Protein AF-B2TQT8-F1 (afdb_monomer)

Secondary structure (DSSP, 8-state):
--HHHHHHHHHH---GGGGGG-EE-TTS-EEPPEE-TTS-EEE-HHHHHHHHHHHHHSPPPPPPPHHHHHHHHHHHHHHHHHHHHHHHHHHHHS--

Nearest PDB structures (foldseek):
  8gju-assembly1_K  TM=4.715E-01  e=3.127E+00  Homo sapiens

Foldseek 3Di:
DDPVVVVVVVVLCPDPVQVVLWDQDPVRDIFGFDADPVRDTPHGSVRVVVVVVVCVVPPDDPDQDPVNVVVVVVVVVVVVVVVVVVVVVVVVVVPD

Organism: Clostridium botulinum (strain Eklund 17B / Type B) (NCBI:txid935198)

Structure (mmCIF, N/CA/C/O backbone):
data_AF-B2TQT8-F1
#
_entry.id   AF-B2TQT8-F1
#
loop_
_atom_site.group_PDB
_atom_site.id
_atom_site.type_symbol
_atom_site.label_atom_id
_atom_site.label_alt_id
_atom_site.label_comp_id
_atom_site.label_asym_id
_atom_site.label_entity_id
_atom_site.label_seq_id
_atom_site.pdbx_PDB_ins_code
_atom_site.Cartn_x
_atom_site.Cartn_y
_atom_site.Cartn_z
_atom_site.occupancy
_atom_site.B_iso_or_equiv
_atom_site.auth_seq_id
_atom_site.auth_comp_id
_atom_site.auth_asym_id
_atom_site.auth_atom_id
_atom_site.pdbx_PDB_model_num
ATOM 1 N N . MET A 1 1 ? -4.165 15.667 -18.866 1.00 48.06 1 MET A N 1
ATOM 2 C CA . MET A 1 1 ? -2.720 15.374 -18.791 1.00 48.06 1 MET A CA 1
ATOM 3 C C . MET A 1 1 ? -2.018 16.687 -18.498 1.00 48.06 1 MET A C 1
ATOM 5 O O . MET A 1 1 ? -2.190 17.622 -19.273 1.00 48.06 1 MET A O 1
ATOM 9 N N . THR A 1 2 ? -1.369 16.821 -17.344 1.00 66.31 2 THR A N 1
ATOM 10 C CA . THR A 1 2 ? -0.699 18.072 -16.945 1.00 66.31 2 THR A CA 1
ATOM 11 C C . THR A 1 2 ? 0.705 18.154 -17.548 1.00 66.31 2 THR A C 1
ATOM 13 O O . THR A 1 2 ? 1.316 17.138 -17.871 1.00 66.31 2 THR A O 1
ATOM 16 N N . ARG A 1 3 ? 1.228 19.375 -17.723 1.00 58.97 3 ARG A N 1
ATOM 17 C CA . ARG A 1 3 ? 2.541 19.638 -18.347 1.00 58.97 3 ARG A CA 1
ATOM 18 C C . ARG A 1 3 ? 3.686 18.887 -17.650 1.00 58.97 3 ARG A C 1
ATOM 20 O O . ARG A 1 3 ? 4.566 18.361 -18.318 1.00 58.97 3 ARG A O 1
ATOM 27 N N . GLU A 1 4 ? 3.589 18.735 -16.332 1.00 57.72 4 GLU A N 1
ATOM 28 C CA . GLU A 1 4 ? 4.534 17.972 -15.507 1.00 57.72 4 GLU A CA 1
ATOM 29 C C . GLU A 1 4 ? 4.512 16.463 -15.797 1.00 57.72 4 GLU A C 1
ATOM 31 O O . GLU A 1 4 ? 5.560 15.823 -15.809 1.00 57.72 4 GLU A O 1
ATOM 36 N N . GLN A 1 5 ? 3.342 15.885 -16.100 1.00 53.50 5 GLN A N 1
ATOM 37 C CA . GLN A 1 5 ? 3.233 14.472 -16.486 1.00 53.50 5 GLN A CA 1
ATOM 38 C C . GLN A 1 5 ? 3.894 14.218 -17.843 1.00 53.50 5 GLN A C 1
ATOM 40 O O . GLN A 1 5 ? 4.559 13.200 -18.014 1.00 53.50 5 GLN A O 1
ATOM 45 N N . ASN A 1 6 ? 3.762 15.161 -18.781 1.00 54.69 6 ASN A N 1
ATOM 46 C CA . ASN A 1 6 ? 4.396 15.074 -20.097 1.00 54.69 6 ASN A CA 1
ATOM 47 C C . ASN A 1 6 ? 5.920 15.212 -20.009 1.00 54.69 6 ASN A C 1
ATOM 49 O O . ASN A 1 6 ? 6.634 14.478 -20.686 1.00 54.69 6 ASN A O 1
ATOM 53 N N . GLU A 1 7 ? 6.430 16.106 -19.160 1.00 57.34 7 GLU A N 1
ATOM 54 C CA . GLU A 1 7 ? 7.874 16.231 -18.930 1.00 57.34 7 GLU A CA 1
ATOM 55 C C . GLU A 1 7 ? 8.457 15.001 -18.233 1.00 57.34 7 GLU A C 1
ATOM 57 O O . GLU A 1 7 ? 9.546 14.559 -18.598 1.00 57.34 7 GLU A O 1
ATOM 62 N N . LEU A 1 8 ? 7.727 14.398 -17.287 1.00 55.53 8 LEU A N 1
ATOM 63 C CA . LEU A 1 8 ? 8.120 13.129 -16.676 1.00 55.53 8 LEU A CA 1
ATOM 64 C C . LEU A 1 8 ? 8.152 12.001 -17.720 1.00 55.53 8 LEU A C 1
ATOM 66 O O . LEU A 1 8 ? 9.119 11.245 -17.769 1.00 55.53 8 LEU A O 1
ATOM 70 N N . PHE A 1 9 ? 7.141 11.935 -18.595 1.00 51.09 9 PHE A N 1
ATOM 71 C CA . PHE A 1 9 ? 7.098 10.998 -19.720 1.00 51.09 9 PHE A CA 1
ATOM 72 C C . PHE A 1 9 ? 8.299 11.181 -20.654 1.00 51.09 9 PHE A C 1
ATOM 74 O O . PHE A 1 9 ? 8.982 10.209 -20.961 1.00 51.09 9 PHE A O 1
ATOM 81 N N . LEU A 1 10 ? 8.618 12.418 -21.043 1.00 53.12 10 LEU A N 1
ATOM 82 C CA . LEU A 1 10 ? 9.753 12.730 -21.919 1.00 53.12 10 LEU A CA 1
ATOM 83 C C . LEU A 1 10 ? 11.111 12.466 -21.248 1.00 53.12 10 LEU A C 1
ATOM 85 O O . LEU A 1 10 ? 12.032 12.007 -21.917 1.00 53.12 10 LEU A O 1
ATOM 89 N N . LYS A 1 11 ? 11.238 12.666 -19.928 1.00 56.25 11 LYS A N 1
ATOM 90 C CA . LYS A 1 11 ? 12.434 12.273 -19.157 1.00 56.25 11 LYS A CA 1
ATOM 91 C C . LYS A 1 11 ? 12.595 10.757 -19.029 1.00 56.25 11 LYS A C 1
ATOM 93 O O . LYS A 1 11 ? 13.721 10.297 -18.849 1.00 56.25 11 LYS A O 1
ATOM 98 N N . ILE A 1 12 ? 11.495 10.000 -19.070 1.00 54.66 12 ILE A N 1
ATOM 99 C CA . ILE A 1 12 ? 11.473 8.530 -19.008 1.00 54.66 12 ILE A CA 1
ATOM 100 C C . ILE A 1 12 ? 11.769 7.901 -20.377 1.00 54.66 12 ILE A C 1
ATOM 102 O O . ILE A 1 12 ? 12.262 6.774 -20.405 1.00 54.66 12 ILE A O 1
ATOM 106 N N . ILE A 1 13 ? 11.600 8.628 -21.492 1.00 53.53 13 ILE A N 1
ATOM 107 C CA . ILE A 1 13 ? 12.187 8.257 -22.795 1.00 53.53 13 ILE A CA 1
ATOM 108 C C . ILE A 1 13 ? 13.709 8.504 -22.736 1.00 53.53 13 ILE A C 1
ATOM 110 O O . ILE A 1 13 ? 14.291 9.350 -23.410 1.00 53.53 13 ILE A O 1
ATOM 114 N N . LYS A 1 14 ? 14.374 7.764 -21.851 1.00 58.97 14 LYS A N 1
ATOM 115 C CA . LYS A 1 14 ? 15.821 7.628 -21.770 1.00 58.97 14 LYS A CA 1
ATOM 116 C C . LYS A 1 14 ? 16.228 6.637 -22.849 1.00 58.97 14 LYS A C 1
ATOM 118 O O . LYS A 1 14 ? 16.048 5.462 -22.613 1.00 58.97 14 LYS A O 1
ATOM 123 N N . LYS A 1 15 ? 16.795 7.101 -23.967 1.00 59.84 15 LYS A N 1
ATOM 124 C CA . LYS A 1 15 ? 17.485 6.304 -25.009 1.00 59.84 15 LYS A CA 1
ATOM 125 C C . LYS A 1 15 ? 16.669 5.146 -25.632 1.00 59.84 15 LYS A C 1
ATOM 127 O O . LYS A 1 15 ? 15.919 4.426 -24.987 1.00 59.84 15 LYS A O 1
ATOM 132 N N . GLU A 1 16 ? 16.860 4.918 -26.924 1.00 62.78 16 GLU A N 1
ATOM 133 C CA . GLU A 1 16 ? 16.191 3.839 -27.674 1.00 62.78 16 GLU A CA 1
ATOM 134 C C . GLU A 1 16 ? 16.371 2.452 -27.015 1.00 62.78 16 GLU A C 1
ATOM 136 O O . GLU A 1 16 ? 15.454 1.638 -26.975 1.00 62.78 16 GLU A O 1
ATOM 141 N N . GLU A 1 17 ? 17.513 2.247 -26.357 1.00 67.31 17 GLU A N 1
ATOM 142 C CA . GLU A 1 17 ? 17.876 1.042 -25.607 1.00 67.31 17 GLU A CA 1
ATOM 143 C C . GLU A 1 17 ? 16.951 0.711 -24.428 1.00 67.31 17 GLU A C 1
ATOM 145 O O . GLU A 1 17 ? 16.923 -0.436 -23.996 1.00 67.31 17 GLU A O 1
ATOM 150 N N . HIS A 1 18 ? 16.199 1.666 -23.873 1.00 70.94 18 HIS A N 1
ATOM 151 C CA . HIS A 1 18 ? 15.316 1.377 -22.737 1.00 70.94 18 HIS A CA 1
ATOM 152 C C . HIS A 1 18 ? 13.896 1.003 -23.169 1.00 70.94 18 HIS A C 1
ATOM 154 O O . HIS A 1 18 ? 13.137 0.473 -22.357 1.00 70.94 18 HIS A O 1
ATOM 160 N N . LEU A 1 19 ? 13.548 1.212 -24.446 1.00 74.44 19 LEU A N 1
ATOM 161 C CA . LEU A 1 19 ? 12.266 0.777 -25.006 1.00 74.44 19 LEU A CA 1
ATOM 162 C C . LEU A 1 19 ? 12.109 -0.745 -24.937 1.00 74.44 19 LEU A C 1
ATOM 164 O O . LEU A 1 19 ? 10.993 -1.223 -24.761 1.00 74.44 19 LEU A O 1
ATOM 168 N N . GLN A 1 20 ? 13.218 -1.494 -24.987 1.00 80.50 20 GLN A N 1
ATOM 169 C CA . GLN A 1 20 ? 13.218 -2.954 -24.839 1.00 80.50 20 GLN A CA 1
ATOM 170 C C . GLN A 1 20 ? 12.729 -3.425 -23.460 1.00 80.50 20 GLN A C 1
ATOM 172 O O . GLN A 1 20 ? 12.316 -4.570 -23.310 1.00 80.50 20 GLN A O 1
ATOM 177 N N . TYR A 1 21 ? 12.769 -2.549 -22.450 1.00 84.38 21 TYR A N 1
ATOM 178 C CA . TYR A 1 21 ? 12.311 -2.851 -21.094 1.00 84.38 21 TYR A CA 1
ATOM 179 C C . TYR A 1 21 ? 10.897 -2.337 -20.819 1.00 84.38 21 TYR A C 1
ATOM 181 O O . TYR A 1 21 ? 10.377 -2.542 -19.721 1.00 84.38 21 TYR A O 1
ATOM 189 N N . CYS A 1 22 ? 10.273 -1.656 -21.782 1.00 84.12 22 CYS A N 1
ATOM 190 C CA . CYS A 1 22 ? 8.874 -1.270 -21.705 1.00 84.12 22 CYS A CA 1
ATOM 191 C C . CYS A 1 22 ? 7.979 -2.459 -22.065 1.00 84.12 22 CYS A C 1
ATOM 193 O O . CYS A 1 22 ? 8.328 -3.294 -22.894 1.00 84.12 22 CYS A O 1
ATOM 195 N N . TYR A 1 23 ? 6.790 -2.507 -21.475 1.00 86.69 23 TYR A N 1
ATOM 196 C CA . TYR A 1 23 ? 5.798 -3.536 -21.766 1.00 86.69 23 TYR A CA 1
ATOM 197 C C . TYR A 1 23 ? 4.496 -2.895 -22.227 1.00 86.69 23 TYR A C 1
ATOM 199 O O . TYR A 1 23 ? 3.995 -1.975 -21.585 1.00 86.69 23 TYR A O 1
ATOM 207 N N . VAL A 1 24 ? 3.927 -3.389 -23.325 1.00 86.69 24 VAL A N 1
ATOM 208 C CA . VAL A 1 24 ? 2.607 -2.968 -23.801 1.00 86.69 24 VAL A CA 1
ATOM 209 C C . VAL A 1 24 ? 1.623 -4.087 -23.508 1.00 86.69 24 VAL A C 1
ATOM 211 O O . VAL A 1 24 ? 1.717 -5.180 -24.055 1.00 86.69 24 VAL A O 1
ATOM 214 N N . SER A 1 25 ? 0.671 -3.814 -22.625 1.00 84.00 25 SER A N 1
ATOM 215 C CA . SER A 1 25 ? -0.388 -4.770 -22.309 1.00 84.00 25 SER A CA 1
ATOM 216 C C . SER A 1 25 ? -1.353 -4.969 -23.479 1.00 84.00 25 SER A C 1
ATOM 218 O O . SER A 1 25 ? -1.537 -4.087 -24.318 1.00 84.00 25 SER A O 1
ATOM 220 N N . ASN A 1 26 ? -2.105 -6.070 -23.438 1.00 83.31 26 ASN A N 1
ATOM 221 C CA . ASN A 1 26 ? -3.167 -6.399 -24.402 1.00 83.31 26 ASN A CA 1
ATOM 222 C C . ASN A 1 26 ? -4.273 -5.329 -24.520 1.00 83.31 26 ASN A C 1
ATOM 224 O O . ASN A 1 26 ? -5.076 -5.369 -25.446 1.00 83.31 26 ASN A O 1
ATOM 228 N N . LYS A 1 27 ? -4.343 -4.384 -23.574 1.00 80.44 27 LYS A N 1
ATOM 229 C CA . LYS A 1 27 ? -5.287 -3.256 -23.573 1.00 80.44 27 LYS A CA 1
ATOM 230 C C . LYS A 1 27 ? -4.684 -1.967 -24.150 1.00 80.44 27 LYS A C 1
ATOM 232 O O . LYS A 1 27 ? -5.282 -0.906 -24.005 1.00 80.44 27 LYS A O 1
ATOM 237 N N . GLY A 1 28 ? -3.489 -2.034 -24.739 1.00 78.12 28 GLY A N 1
ATOM 238 C CA . GLY A 1 28 ? -2.781 -0.880 -25.297 1.00 78.12 28 GLY A CA 1
ATOM 239 C C . GLY A 1 28 ? -2.171 0.057 -24.250 1.00 78.12 28 GLY A C 1
ATOM 240 O O . GLY A 1 28 ? -1.725 1.145 -24.599 1.00 78.12 28 GLY A O 1
ATOM 241 N N . GLN A 1 29 ? -2.139 -0.331 -22.969 1.00 81.38 29 GLN A N 1
ATOM 242 C CA . GLN A 1 29 ? -1.430 0.437 -21.939 1.00 81.38 29 GLN A CA 1
ATOM 243 C C . GLN A 1 29 ? 0.055 0.088 -21.951 1.00 81.38 29 GLN A C 1
ATOM 245 O O . GLN A 1 29 ? 0.400 -1.094 -21.878 1.00 81.38 29 GLN A O 1
ATOM 250 N N . MET A 1 30 ? 0.901 1.116 -22.004 1.00 81.94 30 MET A N 1
ATOM 251 C CA . MET A 1 30 ? 2.354 1.008 -21.924 1.00 81.94 30 MET A CA 1
ATOM 252 C C . MET A 1 30 ? 2.824 1.183 -20.477 1.00 81.94 30 MET A C 1
ATOM 254 O O . MET A 1 30 ? 2.441 2.135 -19.798 1.00 81.94 30 MET A O 1
ATOM 258 N N . PHE A 1 31 ? 3.674 0.268 -20.028 1.00 84.56 31 PHE A N 1
ATOM 259 C CA . PHE A 1 31 ? 4.304 0.249 -18.717 1.00 84.56 31 PHE A CA 1
ATOM 260 C C . PHE A 1 31 ? 5.801 0.465 -18.897 1.00 84.56 31 PHE A C 1
ATOM 262 O O . PHE A 1 31 ? 6.480 -0.331 -19.549 1.00 84.56 31 PHE A O 1
ATOM 269 N N . SER A 1 32 ? 6.303 1.555 -18.328 1.00 85.31 32 SER A N 1
ATOM 270 C CA . SER A 1 32 ? 7.726 1.881 -18.343 1.00 85.31 32 SER A CA 1
ATOM 271 C C . SER A 1 32 ? 8.468 1.137 -17.225 1.00 85.31 32 SER A C 1
ATOM 273 O O . SER A 1 32 ? 7.882 0.894 -16.166 1.00 85.31 32 SER A O 1
ATOM 275 N N . PRO A 1 33 ? 9.755 0.806 -17.419 1.00 86.94 33 PRO A N 1
ATOM 276 C CA . PRO A 1 33 ? 10.599 0.258 -16.361 1.00 86.94 33 PRO A CA 1
ATOM 277 C C . PRO A 1 33 ? 10.743 1.230 -15.178 1.00 86.94 33 PRO A C 1
ATOM 279 O O . PRO A 1 33 ? 10.717 2.453 -15.344 1.00 86.94 33 PRO A O 1
ATOM 282 N N . HIS A 1 34 ? 10.923 0.675 -13.980 1.00 85.38 34 HIS A N 1
ATOM 283 C CA . HIS A 1 34 ? 11.154 1.417 -12.745 1.00 85.38 34 HIS A CA 1
ATOM 284 C C . HIS A 1 34 ? 12.652 1.523 -12.440 1.00 85.38 34 HIS A C 1
ATOM 286 O O . HIS A 1 34 ? 13.386 0.534 -12.509 1.00 85.38 34 HIS A O 1
ATOM 292 N N . T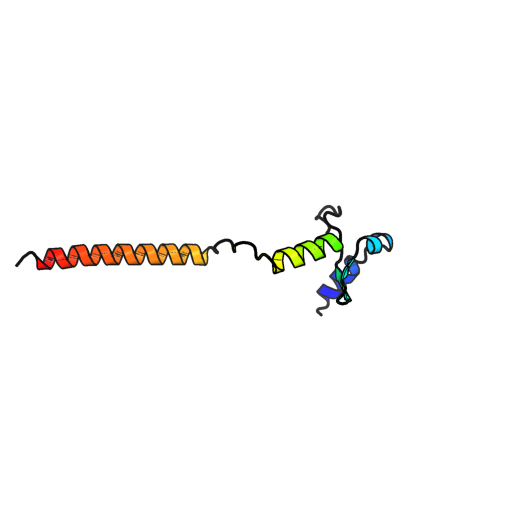YR A 1 35 ? 13.090 2.720 -12.047 1.00 82.19 35 TYR A N 1
ATOM 293 C CA . TYR A 1 35 ? 14.475 3.010 -11.684 1.00 82.19 35 TYR A CA 1
ATOM 294 C C . TYR A 1 35 ? 14.554 3.498 -10.241 1.00 82.19 35 TYR A C 1
ATOM 296 O O . TYR A 1 35 ? 13.767 4.353 -9.828 1.00 82.19 35 TYR A O 1
ATOM 304 N N . ILE A 1 36 ? 15.548 3.004 -9.507 1.00 84.25 36 ILE A N 1
ATOM 305 C CA . ILE A 1 36 ? 15.909 3.505 -8.177 1.00 84.25 36 ILE A CA 1
ATOM 306 C C . ILE A 1 36 ? 16.544 4.898 -8.339 1.00 84.25 36 ILE A C 1
ATOM 308 O O . ILE A 1 36 ? 16.967 5.281 -9.432 1.00 84.25 36 ILE A O 1
ATOM 312 N N . LYS A 1 37 ? 16.622 5.678 -7.253 1.00 79.44 37 LYS A N 1
ATOM 313 C CA . LYS A 1 37 ? 17.229 7.026 -7.227 1.00 79.44 37 LYS A CA 1
ATOM 314 C C . LYS A 1 37 ? 18.646 7.074 -7.819 1.00 79.44 37 LYS A C 1
ATOM 316 O O . LYS A 1 37 ? 18.999 8.078 -8.429 1.00 79.44 37 LYS A O 1
ATOM 321 N N . ASP A 1 38 ? 19.389 5.973 -7.721 1.00 81.50 38 ASP A N 1
ATOM 322 C CA . ASP A 1 38 ? 20.744 5.822 -8.269 1.00 81.50 38 ASP A CA 1
ATOM 323 C C . ASP A 1 38 ? 20.768 5.584 -9.792 1.00 81.50 38 ASP A C 1
ATOM 325 O O . ASP A 1 38 ? 21.826 5.470 -10.402 1.00 81.50 38 ASP A O 1
ATOM 329 N N . GLY A 1 39 ? 19.600 5.507 -10.436 1.00 74.25 39 GLY A N 1
ATOM 330 C CA . GLY A 1 39 ? 19.461 5.293 -11.875 1.00 74.25 39 GLY A CA 1
ATOM 331 C C . GLY A 1 39 ? 19.538 3.830 -12.313 1.00 74.25 39 GLY A C 1
ATOM 332 O O . GLY A 1 39 ? 19.326 3.558 -13.494 1.00 74.25 39 GLY A O 1
ATOM 333 N N . THR A 1 40 ? 19.781 2.896 -11.391 1.00 81.19 40 THR A N 1
ATOM 334 C CA . THR A 1 40 ? 19.715 1.448 -11.638 1.00 81.19 40 THR A CA 1
ATOM 335 C C . THR A 1 40 ? 18.269 1.006 -11.851 1.00 81.19 40 THR A C 1
ATOM 337 O O . THR A 1 40 ? 17.371 1.418 -11.113 1.00 81.19 40 THR A O 1
ATOM 340 N N . MET A 1 41 ? 18.038 0.171 -12.866 1.00 82.94 41 MET A N 1
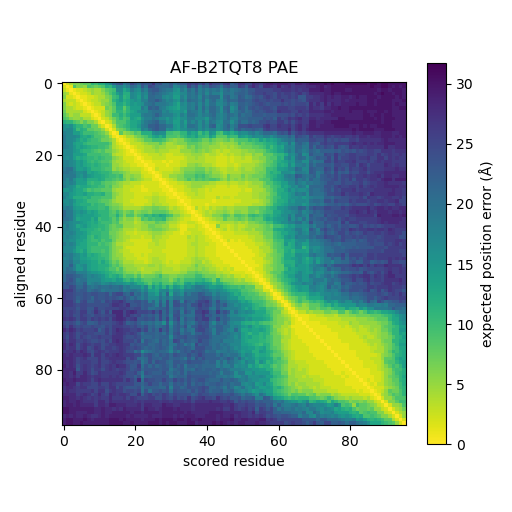ATOM 341 C CA . MET A 1 41 ? 16.729 -0.429 -13.122 1.00 82.94 41 MET A CA 1
ATOM 342 C C . MET A 1 41 ? 16.456 -1.530 -12.095 1.00 82.94 41 MET A C 1
ATOM 344 O O . MET A 1 41 ? 17.212 -2.492 -12.016 1.00 82.94 41 MET A O 1
ATOM 348 N N . ASP A 1 42 ? 15.373 -1.381 -11.336 1.00 88.38 42 ASP A N 1
ATOM 349 C CA . ASP A 1 42 ? 14.906 -2.383 -10.367 1.00 88.38 42 ASP A CA 1
ATOM 350 C C . ASP A 1 42 ? 13.823 -3.278 -10.967 1.00 88.38 42 ASP A C 1
ATOM 352 O O . ASP A 1 42 ? 13.773 -4.472 -10.689 1.00 88.38 42 ASP A O 1
ATOM 356 N N . LYS A 1 43 ? 12.970 -2.713 -11.838 1.00 87.56 43 LYS A N 1
ATOM 357 C CA . LYS A 1 43 ? 11.852 -3.451 -12.440 1.00 87.56 43 LYS A CA 1
ATOM 358 C C . LYS A 1 43 ? 11.688 -3.140 -13.915 1.00 87.56 43 LYS A C 1
ATOM 36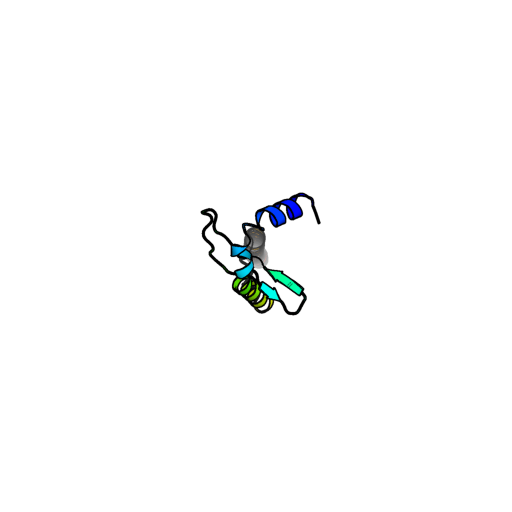0 O O . LYS A 1 43 ? 11.753 -1.980 -14.321 1.00 87.56 43 LYS A O 1
ATOM 365 N N . THR A 1 44 ? 11.400 -4.162 -14.710 1.00 88.44 44 THR A N 1
ATOM 366 C CA . THR A 1 44 ? 10.967 -3.996 -16.103 1.00 88.44 44 THR A CA 1
ATOM 367 C C . THR A 1 44 ? 9.498 -3.576 -16.169 1.00 88.44 44 THR A C 1
ATOM 369 O O . THR A 1 44 ? 8.741 -3.741 -15.211 1.00 88.44 44 THR A O 1
ATOM 372 N N . GLY A 1 45 ? 9.055 -3.059 -17.316 1.00 86.62 45 GLY A N 1
ATOM 373 C CA . GLY A 1 45 ? 7.653 -2.703 -17.539 1.00 86.62 45 GLY A CA 1
ATOM 374 C C . GLY A 1 45 ? 6.693 -3.882 -17.345 1.00 86.62 45 GLY A C 1
ATOM 375 O O . GLY A 1 45 ? 5.584 -3.699 -16.847 1.00 86.62 45 GLY A O 1
ATOM 376 N N . GLU A 1 46 ? 7.123 -5.102 -17.679 1.00 87.69 46 GLU A N 1
ATOM 377 C CA . GLU A 1 46 ? 6.329 -6.319 -17.474 1.00 87.69 46 GLU A CA 1
ATOM 378 C C . GLU A 1 46 ? 6.134 -6.608 -15.981 1.00 87.69 46 GLU A C 1
ATOM 380 O O . GLU A 1 46 ? 5.014 -6.868 -15.540 1.00 87.69 46 GLU A O 1
ATOM 385 N N . GLN A 1 47 ? 7.198 -6.484 -15.181 1.00 87.31 47 GLN A N 1
ATOM 386 C CA . GLN A 1 47 ? 7.136 -6.658 -13.727 1.00 87.31 47 GLN A CA 1
ATOM 387 C C . GLN A 1 47 ? 6.260 -5.590 -13.068 1.00 87.31 47 GLN A C 1
ATOM 389 O O . GLN A 1 47 ? 5.434 -5.916 -12.219 1.00 87.31 47 GLN A O 1
ATOM 394 N N . VAL A 1 48 ? 6.367 -4.332 -13.508 1.00 86.75 48 VAL A N 1
ATOM 395 C CA . VAL A 1 48 ? 5.485 -3.244 -13.053 1.00 86.75 48 VAL A CA 1
ATOM 396 C C . VAL A 1 48 ? 4.023 -3.553 -13.387 1.00 86.75 48 VAL A C 1
ATOM 398 O O . VAL A 1 48 ? 3.139 -3.364 -12.551 1.00 86.75 48 VAL A O 1
ATOM 401 N N . CYS A 1 49 ? 3.752 -4.058 -14.594 1.00 86.31 49 CYS A N 1
ATOM 402 C CA . CYS A 1 49 ? 2.406 -4.458 -14.990 1.00 86.31 49 CYS A CA 1
ATOM 403 C C . CYS A 1 49 ? 1.880 -5.586 -14.094 1.00 86.31 49 CYS A C 1
ATOM 405 O O . CYS A 1 49 ? 0.779 -5.481 -13.551 1.00 86.31 49 CYS A O 1
ATOM 407 N N . LYS A 1 50 ? 2.690 -6.629 -13.886 1.00 86.25 50 LYS A N 1
ATOM 408 C CA . LYS A 1 50 ? 2.349 -7.773 -13.042 1.00 86.25 50 LYS A CA 1
ATOM 409 C C . LYS A 1 50 ? 2.049 -7.353 -11.605 1.00 86.25 50 LYS A C 1
ATOM 411 O O . LYS A 1 50 ? 1.005 -7.721 -11.087 1.00 86.25 50 LYS A O 1
ATOM 416 N N . GLU A 1 51 ? 2.873 -6.501 -10.999 1.00 83.50 51 GLU A N 1
ATOM 417 C CA . GLU A 1 51 ? 2.621 -5.979 -9.650 1.00 83.50 51 GLU A CA 1
ATOM 418 C C . GLU A 1 51 ? 1.326 -5.167 -9.556 1.00 83.50 51 GLU A C 1
ATOM 420 O O . GLU A 1 51 ? 0.619 -5.237 -8.552 1.00 83.50 51 GLU A O 1
ATOM 425 N 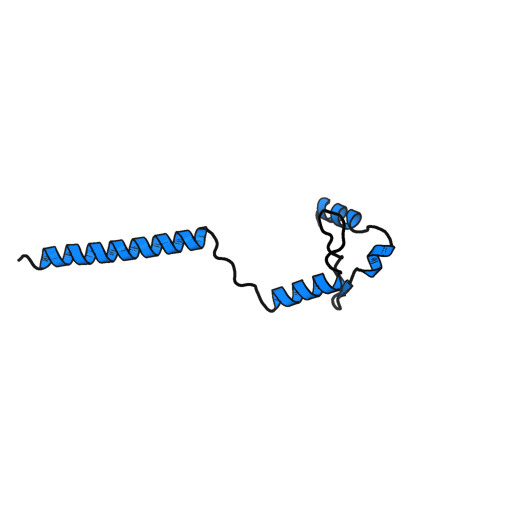N . LEU A 1 52 ? 0.979 -4.394 -10.587 1.00 80.38 52 LEU A N 1
ATOM 426 C CA . LEU A 1 52 ? -0.292 -3.667 -10.619 1.0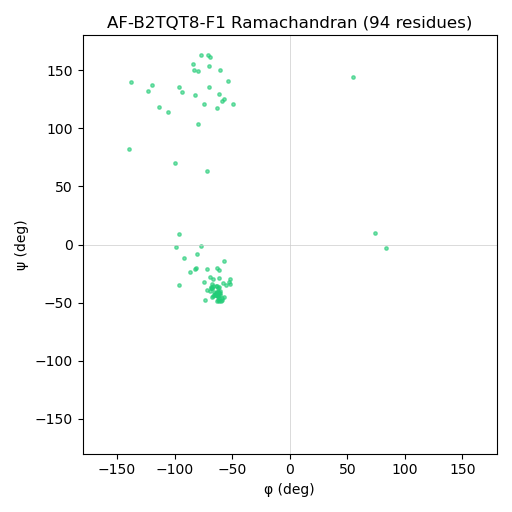0 80.38 52 LEU A CA 1
ATOM 427 C C . LEU A 1 52 ? -1.496 -4.608 -10.737 1.00 80.38 52 LEU A C 1
ATOM 429 O O . LEU A 1 52 ? -2.537 -4.336 -10.140 1.00 80.38 52 LEU A O 1
ATOM 433 N N . LEU A 1 53 ? -1.371 -5.697 -11.496 1.00 81.19 53 LEU A N 1
ATOM 434 C CA . LEU A 1 53 ? -2.388 -6.747 -11.582 1.00 81.19 53 LEU A CA 1
ATOM 435 C C . LEU A 1 53 ? -2.515 -7.513 -10.259 1.00 81.19 53 LEU A C 1
ATOM 437 O O . LEU A 1 53 ? -3.629 -7.697 -9.772 1.00 81.19 53 LEU A O 1
ATOM 441 N N . ASP A 1 54 ? -1.395 -7.883 -9.645 1.00 80.69 54 ASP A N 1
ATOM 442 C CA . ASP A 1 54 ? -1.356 -8.616 -8.380 1.00 80.69 54 ASP A CA 1
ATOM 443 C C . ASP A 1 54 ? -1.922 -7.769 -7.229 1.00 80.69 54 ASP A C 1
ATOM 445 O O . ASP A 1 54 ? -2.771 -8.251 -6.485 1.00 80.69 54 ASP A O 1
ATOM 449 N N . ASN A 1 55 ? -1.568 -6.480 -7.130 1.00 73.06 55 ASN A N 1
ATOM 450 C CA . ASN A 1 55 ? -2.149 -5.569 -6.131 1.00 73.06 55 ASN A CA 1
ATOM 451 C C . ASN A 1 55 ? -3.646 -5.298 -6.364 1.00 73.06 55 ASN A C 1
ATOM 453 O O . ASN A 1 55 ? -4.374 -5.029 -5.411 1.00 73.06 55 ASN A O 1
ATOM 457 N N . LYS A 1 56 ? -4.127 -5.346 -7.615 1.00 71.06 56 LYS A N 1
ATOM 458 C CA . LYS A 1 56 ? -5.565 -5.225 -7.917 1.00 71.06 56 LYS A CA 1
ATOM 459 C C . LYS A 1 56 ? -6.348 -6.462 -7.500 1.00 71.06 56 LYS A C 1
ATOM 461 O O . LYS A 1 56 ? -7.472 -6.332 -7.029 1.00 71.06 56 L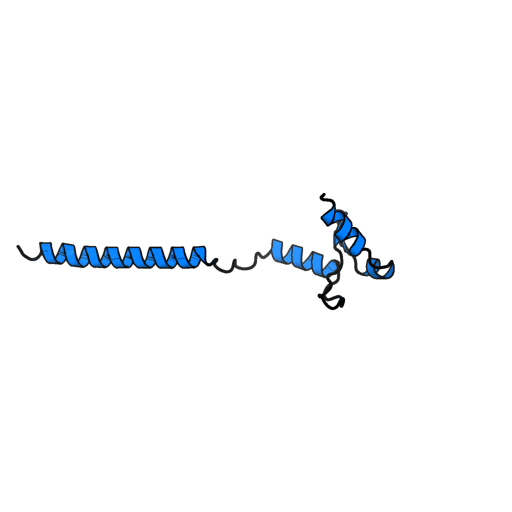YS A O 1
ATOM 466 N N . ASN A 1 57 ? -5.769 -7.640 -7.710 1.00 69.94 57 ASN A N 1
ATOM 467 C CA . ASN A 1 57 ? -6.411 -8.911 -7.390 1.00 69.94 57 ASN A CA 1
ATOM 468 C C . ASN A 1 57 ? -6.267 -9.275 -5.908 1.00 69.94 57 ASN A C 1
ATOM 470 O O . ASN A 1 57 ? -7.051 -10.071 -5.401 1.00 69.94 57 ASN A O 1
ATOM 474 N N . ASN A 1 58 ? -5.279 -8.697 -5.226 1.00 63.97 58 ASN A N 1
ATOM 475 C CA . ASN A 1 58 ? -4.993 -8.950 -3.827 1.00 63.97 58 ASN A CA 1
ATOM 476 C C . ASN A 1 58 ? -4.637 -7.621 -3.137 1.00 63.97 58 ASN A C 1
ATOM 478 O O . ASN A 1 58 ? -3.453 -7.280 -3.029 1.00 63.97 58 ASN A O 1
ATOM 482 N N . PRO A 1 59 ? -5.641 -6.819 -2.731 1.00 62.69 59 PRO A N 1
ATOM 483 C CA . PRO A 1 59 ? -5.370 -5.572 -2.035 1.00 62.69 59 PRO A CA 1
ATOM 484 C C . PRO A 1 59 ? -4.578 -5.898 -0.771 1.00 62.69 59 PRO A C 1
ATOM 486 O O . PRO A 1 59 ? -5.004 -6.717 0.046 1.00 62.69 59 PRO A O 1
ATOM 489 N N . LYS A 1 60 ? -3.395 -5.290 -0.623 1.00 60.75 60 LYS A N 1
ATOM 490 C CA . LYS A 1 60 ? -2.628 -5.422 0.618 1.00 60.75 60 LYS A CA 1
ATOM 491 C C . LYS A 1 60 ? -3.534 -5.027 1.788 1.00 60.75 60 LYS A C 1
ATOM 493 O O . LYS A 1 60 ? -4.286 -4.059 1.637 1.00 60.75 60 LYS A O 1
ATOM 498 N N . PRO A 1 61 ? -3.465 -5.737 2.929 1.00 59.47 61 PRO A N 1
ATOM 499 C CA . PRO A 1 61 ? -4.136 -5.302 4.142 1.00 59.47 61 PRO A CA 1
ATOM 500 C C . PRO A 1 61 ? -3.787 -3.837 4.372 1.00 59.47 61 PRO A C 1
ATOM 502 O O . PRO A 1 61 ? -2.607 -3.482 4.404 1.00 59.47 61 PRO A O 1
ATOM 505 N N . GLN A 1 62 ? -4.808 -2.989 4.415 1.00 62.56 62 GLN A N 1
ATOM 506 C CA . GLN A 1 62 ? -4.614 -1.570 4.636 1.00 62.56 62 GLN A CA 1
ATOM 507 C C . GLN A 1 62 ? -4.014 -1.430 6.035 1.00 62.56 62 GLN A C 1
ATOM 509 O O . GLN A 1 62 ? -4.597 -1.896 7.015 1.00 62.56 62 GLN A O 1
ATOM 514 N N . GLU A 1 63 ? -2.795 -0.903 6.108 1.00 64.06 63 GLU A N 1
ATOM 515 C CA . GLU A 1 63 ? -2.154 -0.623 7.386 1.00 64.06 63 GLU A CA 1
ATOM 516 C C . GLU A 1 63 ? -3.035 0.399 8.113 1.00 64.06 63 GLU A C 1
ATOM 518 O O . GLU A 1 63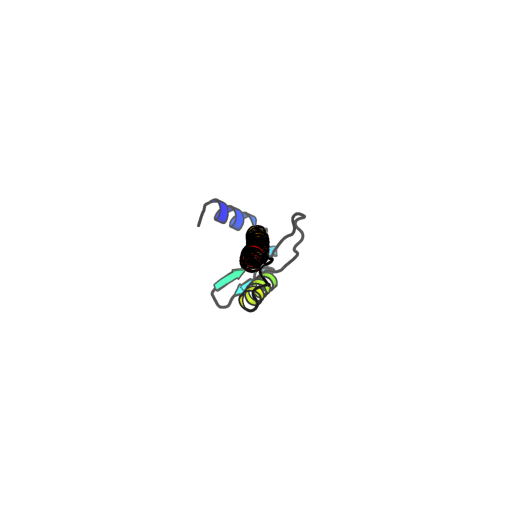 ? -3.460 1.380 7.495 1.00 64.06 63 GLU A O 1
ATOM 523 N N . GLN A 1 64 ? -3.387 0.119 9.372 1.00 68.19 64 GLN A N 1
ATOM 524 C CA . GLN A 1 64 ? -4.334 0.954 10.109 1.00 68.19 64 GLN A CA 1
ATOM 525 C C . GLN A 1 64 ? -3.810 2.386 10.151 1.00 68.19 64 GLN A C 1
ATOM 527 O O . GLN A 1 64 ? -2.677 2.622 10.579 1.00 68.19 64 GLN A O 1
ATOM 532 N N . THR A 1 65 ? -4.613 3.346 9.704 1.00 77.81 65 THR A N 1
ATOM 533 C CA . THR A 1 65 ? -4.184 4.744 9.731 1.00 77.81 65 THR A CA 1
ATOM 534 C C . THR A 1 65 ? -4.130 5.239 11.176 1.00 77.81 65 THR A C 1
ATOM 536 O O . THR A 1 65 ? -4.868 4.766 12.041 1.00 77.81 65 THR A O 1
ATOM 539 N N . GLU A 1 66 ? -3.292 6.241 11.463 1.00 80.31 66 GLU A N 1
ATOM 540 C CA . GLU A 1 66 ? -3.207 6.847 12.806 1.00 80.31 66 GLU A CA 1
ATOM 541 C C . GLU A 1 66 ? -4.587 7.273 13.339 1.00 80.31 66 GLU A C 1
ATOM 543 O O . GLU A 1 66 ? -4.886 7.138 14.525 1.00 80.31 66 GLU A O 1
ATOM 548 N N . THR A 1 67 ? -5.472 7.717 12.443 1.00 81.06 67 THR A N 1
ATOM 549 C CA . THR A 1 67 ? -6.864 8.058 12.753 1.00 81.06 67 THR A CA 1
ATOM 550 C C . THR A 1 67 ? -7.706 6.859 13.185 1.00 81.06 67 THR A C 1
ATOM 552 O O . THR A 1 67 ? -8.488 6.994 14.122 1.00 81.06 67 THR A O 1
ATOM 555 N N . GLU A 1 68 ? -7.555 5.694 12.554 1.00 81.75 68 GLU A N 1
ATOM 556 C CA . GLU A 1 68 ? -8.270 4.465 12.930 1.00 81.75 68 GLU A CA 1
ATOM 557 C C . GLU A 1 68 ? -7.794 3.951 14.293 1.00 81.75 68 GLU A C 1
ATOM 559 O O . GLU A 1 68 ? -8.600 3.521 15.120 1.00 81.75 68 GLU A O 1
ATOM 564 N N . ILE A 1 69 ? -6.492 4.074 14.567 1.00 87.31 69 ILE A N 1
ATOM 565 C CA . ILE A 1 69 ? -5.900 3.741 15.867 1.00 87.31 69 ILE A CA 1
ATOM 566 C C . ILE A 1 69 ? -6.475 4.650 16.963 1.00 87.31 69 ILE A C 1
ATOM 568 O O . ILE A 1 69 ? -6.940 4.158 17.993 1.00 87.31 69 ILE A O 1
ATOM 572 N N . LEU A 1 70 ? -6.505 5.966 16.730 1.00 91.50 70 LEU A N 1
ATOM 573 C CA . LEU A 1 70 ? -7.067 6.936 17.675 1.00 91.50 70 LEU A CA 1
ATOM 574 C C . LEU A 1 70 ? -8.568 6.720 17.906 1.00 91.50 70 LEU A C 1
ATOM 576 O O . LEU A 1 70 ? -9.030 6.786 19.044 1.00 91.50 70 LEU A O 1
ATOM 580 N N . GLN A 1 71 ? -9.335 6.423 16.853 1.00 91.81 71 GLN A N 1
ATOM 581 C CA . GLN A 1 71 ? -10.765 6.118 16.970 1.00 91.81 71 GLN A CA 1
ATOM 582 C C . GLN A 1 71 ? -11.013 4.8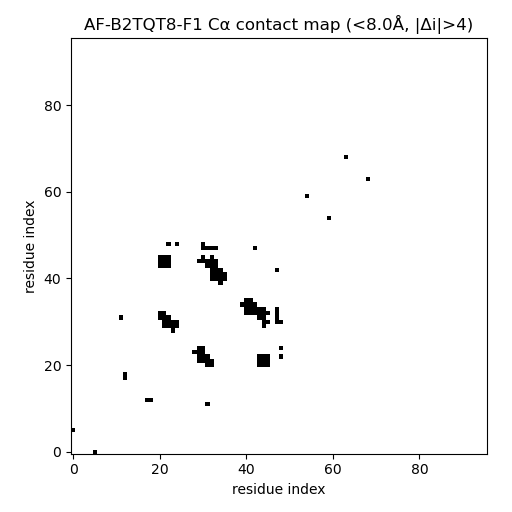67 17.815 1.00 91.81 71 GLN A C 1
ATOM 584 O O . GLN A 1 71 ? -11.906 4.869 18.664 1.00 91.81 71 GLN A O 1
ATOM 589 N N . LYS A 1 72 ? -10.200 3.820 17.635 1.00 92.25 72 LYS A N 1
ATOM 590 C CA . LYS A 1 72 ? -10.276 2.608 18.454 1.00 92.25 72 LYS A CA 1
ATOM 591 C C . LYS A 1 72 ? -9.987 2.906 19.930 1.00 92.25 72 LYS A C 1
ATOM 593 O O . LYS A 1 72 ? -10.775 2.517 20.787 1.00 92.25 72 LYS A O 1
ATOM 598 N N . GLN A 1 73 ? -8.916 3.646 20.223 1.00 93.00 73 GLN A N 1
ATOM 599 C CA . GLN A 1 73 ? -8.566 4.044 21.595 1.00 93.00 73 GLN A CA 1
ATOM 600 C C . GLN A 1 73 ? -9.656 4.901 22.255 1.00 93.00 73 GLN A C 1
ATOM 602 O O . GLN A 1 73 ? -9.971 4.720 23.435 1.00 93.00 73 GLN A O 1
ATOM 607 N N . LEU A 1 74 ? -10.264 5.819 21.497 1.00 95.69 74 LEU A N 1
ATOM 608 C CA . LEU A 1 74 ? -11.386 6.631 21.965 1.00 95.69 74 LEU A CA 1
ATOM 609 C C . LEU A 1 74 ? -12.584 5.746 22.341 1.00 95.69 74 LEU A C 1
ATOM 611 O O . LEU A 1 74 ? -13.160 5.925 23.413 1.00 95.69 74 LEU A O 1
ATOM 615 N N . LEU A 1 75 ? -12.933 4.778 21.489 1.00 94.94 75 LEU A N 1
ATOM 616 C CA . LEU A 1 75 ? -14.054 3.868 21.723 1.00 94.94 75 LEU A CA 1
ATOM 617 C C . LEU A 1 75 ? -13.823 2.976 22.953 1.00 94.94 75 LEU A C 1
ATOM 619 O O . LEU A 1 75 ? -14.715 2.829 23.787 1.00 94.94 75 LEU A O 1
ATOM 623 N N . GLU A 1 76 ? -12.618 2.426 23.106 1.00 93.62 76 GLU A N 1
ATOM 624 C CA . GLU A 1 76 ? -12.232 1.635 24.283 1.00 93.62 76 GLU A CA 1
ATOM 625 C C . GLU A 1 76 ? -12.327 2.464 25.574 1.00 93.62 76 GLU A C 1
ATOM 627 O O . GLU A 1 76 ? -12.871 2.001 26.580 1.00 93.62 76 GLU A O 1
ATOM 632 N N . THR A 1 77 ? -11.882 3.723 25.527 1.00 94.75 77 THR A N 1
ATOM 633 C CA . THR A 1 77 ? -11.963 4.649 26.666 1.00 94.75 77 THR A CA 1
ATOM 634 C C . THR A 1 77 ? -13.415 4.964 27.030 1.00 94.75 77 THR A C 1
ATOM 636 O O . THR A 1 77 ? -13.769 4.959 28.210 1.00 94.75 77 THR A O 1
ATOM 639 N N . GLN A 1 78 ? -14.277 5.201 26.036 1.00 93.56 78 GLN A N 1
ATOM 640 C CA . GLN A 1 78 ? -15.705 5.453 26.261 1.00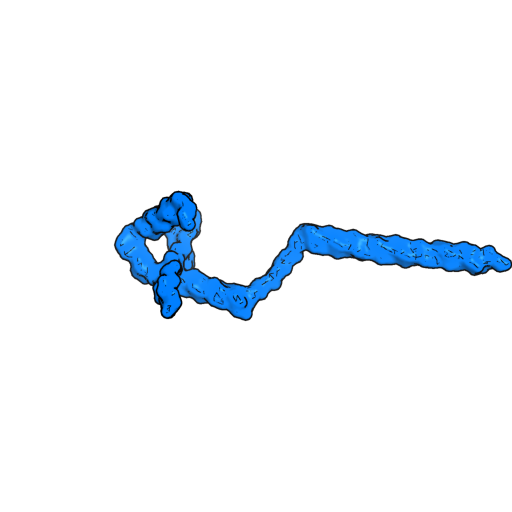 93.56 78 GLN A CA 1
ATOM 641 C C . GLN A 1 78 ? -16.401 4.246 26.898 1.00 93.56 78 GLN A C 1
ATOM 643 O O . GLN A 1 78 ? -17.152 4.417 27.858 1.00 93.56 78 GLN A O 1
ATOM 648 N N . ASN A 1 79 ? -16.105 3.031 26.429 1.00 93.38 79 ASN A N 1
ATOM 649 C CA . ASN A 1 79 ? -16.658 1.805 27.008 1.00 93.38 79 ASN A CA 1
ATOM 650 C C . ASN A 1 79 ? -16.217 1.610 28.464 1.00 93.38 79 ASN A C 1
ATOM 652 O O . ASN A 1 79 ? -17.040 1.291 29.321 1.00 93.38 79 ASN A O 1
ATOM 656 N N . MET A 1 80 ? -14.943 1.864 28.774 1.00 94.50 80 MET A N 1
ATOM 657 C CA . MET A 1 80 ? -14.441 1.779 30.147 1.00 94.50 80 MET A CA 1
ATOM 658 C C . MET A 1 80 ? -15.138 2.787 31.072 1.00 94.50 80 MET A C 1
ATOM 660 O O . MET A 1 80 ? -15.536 2.438 32.184 1.00 94.50 80 MET A O 1
ATOM 664 N N . LEU A 1 81 ? -15.310 4.035 30.623 1.00 93.69 81 LEU A N 1
ATOM 665 C CA . LEU A 1 81 ? -16.020 5.056 31.397 1.00 93.69 81 LEU A CA 1
ATOM 666 C C . LEU A 1 81 ? -17.482 4.668 31.639 1.00 93.69 81 LEU A C 1
ATOM 668 O O . LEU A 1 81 ? -17.980 4.851 32.749 1.00 93.69 81 LEU A O 1
ATOM 672 N N . LEU A 1 82 ? -18.143 4.083 30.639 1.00 93.00 82 LEU A N 1
ATOM 673 C CA . LEU A 1 82 ? -19.514 3.599 30.768 1.00 93.00 82 LEU A CA 1
ATOM 674 C C . LEU A 1 82 ? -19.629 2.484 31.818 1.00 93.00 82 LEU A C 1
ATOM 676 O O . LEU A 1 82 ? -20.516 2.528 32.670 1.00 93.00 82 LEU A O 1
ATOM 680 N N . GLU A 1 83 ? -18.713 1.511 31.812 1.00 90.00 83 GLU A N 1
ATOM 681 C CA . GLU A 1 83 ? -18.681 0.462 32.837 1.00 90.00 83 GLU A CA 1
ATOM 682 C C . GLU A 1 83 ? -18.456 1.021 34.245 1.00 90.00 83 GLU A C 1
ATOM 684 O O . GLU A 1 83 ? -19.079 0.562 35.207 1.00 90.00 83 GLU A O 1
ATOM 689 N N . LEU A 1 84 ? -17.552 1.993 34.386 1.00 90.25 84 LEU A N 1
ATOM 690 C CA . LEU A 1 84 ? -17.287 2.648 35.666 1.00 90.25 84 LEU A CA 1
ATOM 691 C C . LEU A 1 84 ? -18.519 3.406 36.159 1.00 90.25 84 LEU A C 1
ATOM 693 O O . LEU A 1 84 ? -18.882 3.274 37.327 1.00 90.25 84 LEU A O 1
ATOM 697 N N . GLN A 1 85 ? -19.193 4.136 35.271 1.00 88.00 85 GLN A N 1
ATOM 698 C CA . GLN A 1 85 ? -20.432 4.832 35.594 1.00 88.00 85 GLN A CA 1
ATOM 699 C C . GLN A 1 85 ? -21.504 3.849 36.068 1.00 88.00 85 GLN A C 1
ATOM 701 O O . GLN A 1 85 ? -22.064 4.043 37.142 1.00 88.00 85 GLN A O 1
ATOM 706 N N . TYR A 1 86 ? -21.723 2.749 35.343 1.00 87.56 86 TYR A N 1
ATOM 707 C CA . TYR A 1 86 ? -22.672 1.709 35.744 1.00 87.56 86 TYR A CA 1
ATOM 708 C C . TYR A 1 86 ? -22.347 1.130 37.131 1.00 87.56 86 TYR A C 1
ATOM 710 O O . TYR A 1 86 ? -23.228 1.006 37.982 1.00 87.56 86 TYR A O 1
ATOM 718 N N . LYS A 1 87 ? -21.073 0.815 37.400 1.00 84.00 87 LYS A N 1
ATOM 719 C CA . LYS A 1 87 ? -20.628 0.294 38.705 1.00 84.00 87 LYS A CA 1
ATOM 720 C C . LYS A 1 87 ? -20.863 1.284 39.850 1.00 84.00 87 LYS A C 1
ATOM 722 O O . LYS A 1 87 ? -21.194 0.853 40.951 1.00 84.00 87 LYS A O 1
ATOM 727 N N . LEU A 1 88 ? -20.683 2.582 39.609 1.00 84.75 88 LEU A N 1
ATOM 728 C CA . LEU A 1 88 ? -20.924 3.625 40.609 1.00 84.75 88 LEU A CA 1
ATOM 729 C C . LEU A 1 88 ? -22.424 3.839 40.840 1.00 84.75 88 LEU A C 1
ATOM 731 O O . LEU A 1 88 ? -22.875 3.783 41.977 1.00 84.75 88 LEU A O 1
ATOM 735 N N . THR A 1 89 ? -23.212 3.974 39.771 1.00 76.12 89 THR A N 1
ATOM 736 C CA . THR A 1 89 ? -24.658 4.225 39.867 1.00 76.12 89 THR A CA 1
ATOM 737 C C . THR A 1 89 ? -25.416 3.071 40.529 1.00 76.12 89 THR A C 1
ATOM 739 O O . THR A 1 89 ? -26.348 3.317 41.289 1.00 76.12 89 THR A O 1
ATOM 742 N N . ASN A 1 90 ? -25.010 1.816 40.310 1.00 69.94 90 ASN A N 1
ATOM 743 C CA . ASN A 1 90 ? -25.642 0.678 40.987 1.00 69.94 90 ASN A CA 1
ATOM 744 C C . ASN A 1 90 ? -25.241 0.553 42.461 1.00 69.94 90 ASN A C 1
ATOM 746 O O . ASN A 1 90 ? -26.071 0.160 43.275 1.00 69.94 90 ASN A O 1
ATOM 750 N N . LYS A 1 91 ? -24.012 0.937 42.833 1.00 58.50 91 LYS A N 1
ATOM 751 C CA . LYS A 1 91 ? -23.608 0.996 44.247 1.00 58.50 91 LYS A CA 1
ATOM 752 C C . LYS A 1 91 ? -24.418 2.021 45.042 1.00 58.50 91 LYS A C 1
ATOM 754 O O . LYS A 1 91 ? -24.730 1.761 46.197 1.00 58.50 91 LYS A O 1
ATOM 759 N N . ASP A 1 92 ? -24.784 3.145 44.430 1.00 56.81 92 ASP A N 1
ATOM 760 C CA . ASP A 1 92 ? -25.642 4.157 45.064 1.00 56.81 92 ASP A CA 1
ATOM 761 C C . ASP A 1 92 ? -27.112 3.708 45.207 1.00 56.81 92 ASP A C 1
ATOM 763 O O . ASP A 1 92 ? -27.840 4.234 46.047 1.00 56.81 92 ASP A O 1
ATOM 767 N N . LEU A 1 93 ? -27.564 2.725 44.418 1.00 57.19 93 LEU A N 1
ATOM 768 C CA . LEU A 1 93 ? -28.925 2.172 44.482 1.00 57.19 93 LEU A CA 1
ATOM 769 C C . LEU A 1 93 ? -29.086 1.046 45.517 1.00 57.19 93 LEU A C 1
ATOM 771 O O . LEU A 1 93 ? -30.197 0.835 45.995 1.00 57.19 93 LEU A O 1
ATOM 775 N N . GLU A 1 94 ? -28.006 0.349 45.883 1.00 57.97 94 GLU A N 1
ATOM 776 C CA . GLU A 1 94 ? -28.011 -0.712 46.909 1.00 57.97 94 GLU A CA 1
ATOM 777 C C . GLU A 1 94 ? -27.957 -0.171 48.355 1.00 57.97 94 GLU A C 1
ATOM 779 O O . GLU A 1 94 ? -28.135 -0.931 49.305 1.00 57.97 94 GLU A O 1
ATOM 784 N N . ILE A 1 95 ? -27.747 1.139 48.542 1.00 54.19 95 ILE A N 1
ATOM 785 C CA . ILE A 1 95 ? -27.793 1.817 49.848 1.00 54.19 95 ILE A CA 1
ATOM 786 C C . ILE A 1 95 ? -29.163 2.501 50.006 1.00 54.19 95 ILE A C 1
ATOM 788 O O . ILE A 1 95 ? -29.282 3.725 49.942 1.00 54.19 95 ILE A O 1
ATOM 792 N N . LYS A 1 96 ? -30.223 1.712 50.180 1.00 46.03 96 LYS A N 1
ATOM 793 C CA . LYS A 1 96 ? -31.555 2.152 50.631 1.00 46.03 96 LYS A CA 1
ATOM 794 C C . LYS A 1 96 ? -32.265 1.008 51.335 1.00 46.03 96 LYS A C 1
ATOM 796 O O . LYS A 1 96 ? -32.981 1.312 52.313 1.00 46.03 96 LYS A O 1
#

Solvent-accessible surface area (backbone atoms only — not comparable to full-atom values): 5729 Å² total; per-residue (Å²): 136,55,73,67,58,53,51,51,51,57,65,65,67,50,62,80,81,47,57,79,37,40,26,73,46,100,83,73,49,75,28,66,50,42,60,47,97,87,67,50,75,79,37,41,3,56,54,51,48,49,52,54,52,48,44,68,78,47,67,70,81,76,75,79,47,74,67,56,53,50,52,51,54,51,52,54,51,51,52,52,53,51,53,51,48,51,58,52,57,52,57,63,65,73,71,120

Radius of gyration: 27.52 Å; Cα contacts (8 Å, |Δi|>4): 59; chains: 1; bounding box: 52×29×78 Å

pLDDT: mean 76.32, std 13.72, range [46.03, 95.69]

Mean predicted aligned error: 15.59 Å

Sequence (96 aa):
MTREQNELFLKIIKKEEHLQYCYVSNKGQMFSPHYIKDGTMDKTGEQVCKELLDNKNNPKPQEQTETEILQKQLLETQNMLLELQYKLTNKDLEIK